Protein AF-A0A7W1NB55-F1 (afdb_monomer)

Foldseek 3Di:
DDDPDDPPVVVVVVVVVVVVVVPPDQALFFDLVLLLVVLLQLLCLLCVHDDFLCVLDDPSGGNLSVLVSVQQQPDDVVDRDGNPLSVVSNVLNVVLLVCVVVQQWDADLVQLAIDGHPPPPPVVCNVVNVVSRVSNRVSLVVVLVVSCVSRVYDPVSNVSSSVSNSVSSVVSSVD

Radius of gyration: 23.77 Å; Cα contacts (8 Å, |Δi|>4): 195; chains: 1; bounding box: 71×30×83 Å

Nearest PDB structures (foldseek):
  6eom-assembly1_A  TM=3.295E-01  e=8.727E-01  Caldithrix abyssi DSM 13497

Secondary structure (DSSP, 8-state):
------THHHHHHHHHHHHHHHTSPPPSSPPHHHHHHHHHHHHHHHTT----GGGG--TT--HHHHHHHHHHH-S-TTS-PPPHHHHHHHHHHHHHHHHHHTTSEEE-TTT--EEEPTT---HHHHHHHHHHHHHHHHHHHHHHHHHHHHHT--HHHHHHHHHHHHHHHHHHHT-

Structure (mmCIF, N/CA/C/O backbone):
data_AF-A0A7W1NB55-F1
#
_entry.id   AF-A0A7W1NB55-F1
#
loop_
_atom_site.group_PDB
_atom_site.id
_atom_site.type_symbol
_atom_site.label_atom_id
_atom_site.label_alt_id
_atom_site.label_comp_id
_atom_site.label_asym_id
_atom_site.label_entity_id
_atom_site.label_seq_id
_atom_site.pdbx_PDB_ins_code
_atom_site.Cartn_x
_atom_site.Cartn_y
_atom_site.Cartn_z
_atom_site.occupancy
_atom_site.B_iso_or_equiv
_atom_site.auth_seq_id
_atom_site.auth_comp_id
_atom_site.auth_asym_id
_atom_site.auth_atom_id
_atom_site.pdbx_PDB_model_num
ATOM 1 N N . MET A 1 1 ? 51.156 -4.922 -58.677 1.00 43.97 1 MET A N 1
ATOM 2 C CA . MET A 1 1 ? 50.744 -3.941 -57.650 1.00 43.97 1 MET A CA 1
ATOM 3 C C . MET A 1 1 ? 49.431 -4.424 -57.045 1.00 43.97 1 MET A C 1
ATOM 5 O O . MET A 1 1 ? 48.427 -4.349 -57.742 1.00 43.97 1 MET A O 1
ATOM 9 N N . PRO A 1 2 ? 49.427 -5.028 -55.845 1.00 44.59 2 PRO A N 1
ATOM 10 C CA . PRO A 1 2 ? 48.199 -5.515 -55.227 1.00 44.59 2 PRO A CA 1
ATOM 11 C C . PRO A 1 2 ? 47.497 -4.391 -54.451 1.00 44.59 2 PRO A C 1
ATOM 13 O O . PRO A 1 2 ? 48.132 -3.620 -53.734 1.00 44.59 2 PRO A O 1
ATOM 16 N N . LEU A 1 3 ? 46.179 -4.307 -54.631 1.00 51.72 3 LEU A N 1
ATOM 17 C CA . LEU A 1 3 ? 45.270 -3.402 -53.932 1.00 51.72 3 LEU A CA 1
ATOM 18 C C . LEU A 1 3 ? 45.126 -3.861 -52.474 1.00 51.72 3 LEU A C 1
ATOM 20 O O . LEU A 1 3 ? 44.529 -4.900 -52.200 1.00 51.72 3 LEU A O 1
ATOM 24 N N . GLY A 1 4 ? 45.686 -3.088 -51.544 1.00 48.59 4 GLY A N 1
ATOM 25 C CA . GLY A 1 4 ? 45.471 -3.255 -50.110 1.00 48.59 4 GLY A CA 1
ATOM 26 C C . GLY A 1 4 ? 44.062 -2.809 -49.738 1.00 48.59 4 GLY A C 1
ATOM 27 O O . GLY A 1 4 ? 43.839 -1.638 -49.438 1.00 48.59 4 GLY A O 1
ATOM 28 N N . VAL A 1 5 ? 43.105 -3.733 -49.790 1.00 54.00 5 VAL A N 1
ATOM 29 C CA . VAL A 1 5 ? 41.754 -3.500 -49.277 1.00 54.00 5 VAL A CA 1
ATOM 30 C C . VAL A 1 5 ? 41.814 -3.576 -47.754 1.00 54.00 5 VAL A C 1
ATOM 32 O O . VAL A 1 5 ? 42.257 -4.556 -47.159 1.00 54.00 5 VAL A O 1
ATOM 35 N N . THR A 1 6 ? 41.418 -2.474 -47.141 1.00 52.28 6 THR A N 1
ATOM 36 C CA . THR A 1 6 ? 41.532 -2.132 -45.730 1.00 52.28 6 THR A CA 1
ATOM 37 C C . THR A 1 6 ? 40.634 -3.006 -44.849 1.00 52.28 6 THR A C 1
ATOM 39 O O . THR A 1 6 ? 39.456 -2.725 -44.644 1.00 52.28 6 THR A O 1
ATOM 42 N N . THR A 1 7 ? 41.217 -4.025 -44.213 1.00 54.19 7 THR A N 1
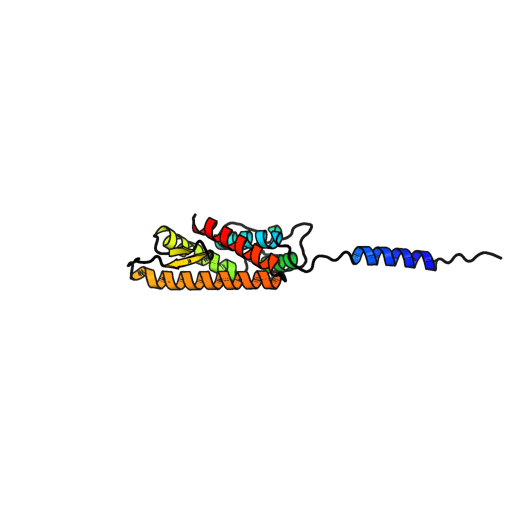ATOM 43 C CA . THR A 1 7 ? 40.593 -4.837 -43.143 1.00 54.19 7 THR A CA 1
ATOM 44 C C . THR A 1 7 ? 40.092 -3.998 -41.956 1.00 54.19 7 THR A C 1
ATOM 46 O O . THR A 1 7 ? 39.252 -4.450 -41.184 1.00 54.19 7 THR A O 1
ATOM 49 N N . SER A 1 8 ? 40.559 -2.753 -41.834 1.00 54.28 8 SER A N 1
ATOM 50 C CA . SER A 1 8 ? 40.184 -1.810 -40.774 1.00 54.28 8 SER A CA 1
ATOM 51 C C . SER A 1 8 ? 38.737 -1.295 -40.884 1.00 54.28 8 SER A C 1
ATOM 53 O O . SER A 1 8 ? 38.102 -1.003 -39.872 1.00 54.28 8 SER A O 1
ATOM 55 N N . ALA A 1 9 ? 38.168 -1.231 -42.096 1.00 53.28 9 ALA A N 1
ATOM 56 C CA . ALA A 1 9 ? 36.829 -0.670 -42.299 1.00 53.28 9 ALA A CA 1
ATOM 57 C C . ALA A 1 9 ? 35.698 -1.607 -41.824 1.00 53.28 9 ALA A C 1
ATOM 59 O O . ALA A 1 9 ? 34.685 -1.136 -41.312 1.00 53.28 9 ALA A O 1
ATOM 60 N N . CYS A 1 10 ? 35.877 -2.931 -41.923 1.00 51.38 10 CYS A N 1
ATOM 61 C CA . CYS A 1 10 ? 34.859 -3.901 -41.495 1.00 51.38 10 CYS A CA 1
ATOM 62 C C . CYS A 1 10 ? 34.680 -3.957 -39.968 1.00 51.38 10 CYS A C 1
ATOM 64 O O . CYS A 1 10 ? 33.553 -4.094 -39.493 1.00 51.38 10 CYS A O 1
ATOM 66 N N . CYS A 1 11 ? 35.755 -3.797 -39.188 1.00 54.62 11 CYS A N 1
ATOM 67 C CA . CYS A 1 11 ? 35.661 -3.807 -37.724 1.00 54.62 11 CYS A CA 1
ATOM 68 C C . CYS A 1 11 ? 34.927 -2.573 -37.172 1.00 54.62 11 CYS A C 1
ATOM 70 O O . CYS A 1 11 ? 34.182 -2.686 -36.199 1.00 54.62 11 CYS A O 1
ATOM 72 N N . ALA A 1 12 ? 35.082 -1.409 -37.814 1.00 57.28 12 ALA A N 1
ATOM 73 C CA . ALA A 1 12 ? 34.426 -0.173 -37.387 1.00 57.28 12 ALA A CA 1
ATOM 74 C C . ALA A 1 12 ? 32.897 -0.217 -37.572 1.00 57.28 12 ALA A C 1
ATOM 76 O O . ALA A 1 12 ? 32.157 0.258 -36.711 1.00 57.28 12 ALA A O 1
ATOM 77 N N . CYS A 1 13 ? 32.405 -0.836 -38.651 1.00 55.41 13 CYS A N 1
ATOM 78 C CA . CYS A 1 13 ? 30.966 -0.946 -38.905 1.00 55.41 13 CYS A CA 1
ATOM 79 C C . CYS A 1 13 ? 30.257 -1.901 -37.929 1.00 55.41 13 CYS A C 1
ATOM 81 O O . CYS A 1 13 ? 29.143 -1.609 -37.501 1.00 55.41 13 CYS A O 1
ATOM 83 N N . ILE A 1 14 ? 30.898 -3.004 -37.525 1.00 59.41 14 ILE A N 1
ATOM 84 C CA . ILE A 1 14 ? 30.304 -3.971 -36.583 1.00 59.41 14 ILE A CA 1
ATOM 85 C C . ILE A 1 14 ? 30.233 -3.386 -35.163 1.00 59.41 14 ILE A C 1
ATOM 87 O O . ILE A 1 14 ? 29.206 -3.516 -34.497 1.00 59.41 14 ILE A O 1
ATOM 91 N N . ALA A 1 15 ? 31.274 -2.673 -34.717 1.00 58.62 15 ALA A N 1
ATOM 92 C CA . ALA A 1 15 ? 31.276 -2.011 -33.411 1.00 58.62 15 ALA A CA 1
ATOM 93 C C . ALA A 1 15 ? 30.198 -0.915 -33.303 1.00 58.62 15 ALA A C 1
ATOM 95 O O . ALA A 1 15 ? 29.557 -0.783 -32.261 1.00 58.62 15 ALA A O 1
ATOM 96 N N . LEU A 1 16 ? 29.948 -0.171 -34.387 1.00 57.00 16 LEU A N 1
ATOM 97 C CA . LEU A 1 16 ? 28.917 0.868 -34.424 1.00 57.00 16 LEU A CA 1
ATOM 98 C C . LEU A 1 16 ? 27.496 0.282 -34.371 1.00 57.00 16 LEU A C 1
ATOM 100 O O . LEU A 1 16 ? 26.641 0.829 -33.684 1.00 57.00 16 LEU A O 1
ATOM 104 N N . VAL A 1 17 ? 27.243 -0.853 -35.033 1.00 58.31 17 VAL A N 1
ATOM 105 C CA . VAL A 1 17 ? 25.935 -1.534 -34.980 1.00 58.31 17 VAL A CA 1
ATOM 106 C C . VAL A 1 17 ? 25.667 -2.121 -33.588 1.00 58.31 17 VAL A C 1
ATOM 108 O O . VAL A 1 17 ? 24.560 -1.973 -33.078 1.00 58.31 17 VAL A O 1
ATOM 111 N N . ILE A 1 18 ? 26.674 -2.700 -32.922 1.00 59.03 18 ILE A N 1
ATOM 112 C CA . ILE A 1 18 ? 26.537 -3.185 -31.534 1.00 59.03 18 ILE A CA 1
ATOM 113 C C . ILE A 1 18 ? 26.314 -2.011 -30.563 1.00 59.03 18 ILE A C 1
ATOM 115 O O . ILE A 1 18 ? 25.464 -2.102 -29.679 1.00 59.03 18 ILE A O 1
ATOM 119 N N . ALA A 1 19 ? 27.005 -0.883 -30.758 1.00 56.25 19 ALA A N 1
ATOM 120 C CA . ALA A 1 19 ? 26.797 0.323 -29.957 1.00 56.25 19 ALA A CA 1
ATOM 121 C C . ALA A 1 19 ? 25.393 0.924 -30.155 1.00 56.25 19 ALA A C 1
ATOM 123 O O . ALA A 1 19 ? 24.762 1.330 -29.185 1.00 56.25 19 ALA A O 1
ATOM 124 N N . LEU A 1 20 ? 24.861 0.923 -31.382 1.00 54.84 20 LEU A N 1
ATOM 125 C CA . LEU A 1 20 ? 23.516 1.432 -31.671 1.00 54.84 20 LEU A CA 1
ATOM 126 C C . LEU A 1 20 ? 22.405 0.515 -31.135 1.00 54.84 20 LEU A C 1
ATOM 128 O O . LEU A 1 20 ? 21.398 1.019 -30.644 1.00 54.84 20 LEU A O 1
ATOM 132 N N . VAL A 1 21 ? 22.598 -0.810 -31.148 1.00 54.53 21 VAL A N 1
ATOM 133 C CA . VAL A 1 21 ? 21.659 -1.766 -30.528 1.00 54.53 21 VAL A CA 1
ATOM 134 C C . VAL A 1 21 ? 21.712 -1.682 -28.996 1.00 54.53 21 VAL A C 1
ATOM 136 O O . VAL A 1 21 ? 20.682 -1.809 -28.340 1.00 54.53 21 VAL A O 1
ATOM 139 N N . SER A 1 22 ? 22.872 -1.367 -28.412 1.00 52.47 22 SER A N 1
ATOM 140 C CA . SER A 1 22 ? 23.024 -1.190 -26.960 1.00 52.47 22 SER A CA 1
ATOM 141 C C . SER A 1 22 ? 22.615 0.204 -26.446 1.00 52.47 22 SER A C 1
ATOM 143 O O . SER A 1 22 ? 22.550 0.411 -25.234 1.00 52.47 22 SER A O 1
ATOM 145 N N . CYS A 1 23 ? 22.316 1.149 -27.345 1.00 52.72 23 CYS A N 1
ATOM 146 C CA . CYS A 1 23 ? 21.756 2.472 -27.038 1.00 52.72 23 CYS A CA 1
ATOM 147 C C . CYS A 1 23 ? 20.221 2.535 -27.170 1.00 52.72 23 CYS A C 1
ATOM 149 O O . CYS A 1 23 ? 19.638 3.592 -26.919 1.00 52.72 23 CYS A O 1
ATOM 151 N N . GLY A 1 24 ? 19.557 1.424 -27.515 1.00 51.44 24 GLY A N 1
ATOM 152 C CA . GLY A 1 24 ? 18.106 1.249 -27.395 1.00 51.44 24 GLY A CA 1
ATOM 153 C C . GLY A 1 24 ? 17.708 1.172 -25.924 1.00 51.44 24 GLY A C 1
ATOM 154 O O . GLY A 1 24 ? 17.503 0.093 -25.379 1.00 51.44 24 GLY A O 1
ATOM 155 N N . GLY A 1 25 ? 17.716 2.336 -25.277 1.00 50.97 25 GLY A N 1
ATOM 156 C CA . GLY A 1 25 ? 17.727 2.521 -23.835 1.00 50.97 25 GLY A CA 1
ATOM 157 C C . GLY A 1 25 ? 16.638 1.748 -23.108 1.00 50.97 25 GLY A C 1
ATOM 158 O O . GLY A 1 25 ? 15.444 1.968 -23.312 1.00 50.97 25 GLY A O 1
ATOM 159 N N . GLN A 1 26 ? 17.070 0.897 -22.185 1.00 58.34 26 GLN A N 1
ATOM 160 C CA . GLN A 1 26 ? 16.211 0.399 -21.128 1.00 58.34 26 GLN A CA 1
ATOM 161 C C . GLN A 1 26 ? 15.582 1.609 -20.429 1.00 58.34 26 GLN A C 1
ATOM 163 O O . GLN A 1 26 ? 16.302 2.484 -19.937 1.00 58.34 26 GLN A O 1
ATOM 168 N N . ARG A 1 27 ? 14.244 1.700 -20.455 1.00 64.44 27 ARG A N 1
ATOM 169 C CA . ARG A 1 27 ? 13.499 2.784 -19.801 1.00 64.44 27 ARG A CA 1
ATOM 170 C C . ARG A 1 27 ? 13.964 2.862 -18.351 1.00 64.44 27 ARG A C 1
ATOM 172 O O . ARG A 1 27 ? 13.841 1.882 -17.617 1.00 64.44 27 ARG A O 1
ATOM 179 N N . ARG A 1 28 ? 14.576 3.984 -17.968 1.00 75.56 28 ARG A N 1
ATOM 180 C CA . ARG A 1 28 ? 15.079 4.180 -16.598 1.00 75.56 28 ARG A CA 1
ATOM 181 C C . ARG A 1 28 ? 13.937 4.303 -15.597 1.00 75.56 28 ARG A C 1
ATOM 183 O O . ARG A 1 28 ? 14.083 3.830 -14.465 1.00 75.56 28 ARG A O 1
ATOM 190 N N . ASP A 1 29 ? 12.835 4.857 -16.080 1.00 87.12 29 ASP A N 1
ATOM 191 C CA . ASP A 1 29 ? 11.655 5.217 -15.315 1.00 87.12 29 ASP A CA 1
ATOM 192 C C . ASP A 1 29 ? 10.660 4.062 -15.353 1.00 87.12 29 ASP A C 1
ATOM 194 O O . ASP A 1 29 ? 10.547 3.334 -16.350 1.00 87.12 29 ASP A O 1
ATOM 198 N N . VAL A 1 30 ? 9.946 3.890 -14.248 1.00 91.94 30 VAL A N 1
ATOM 199 C CA . VAL A 1 30 ? 8.913 2.868 -14.126 1.00 91.94 30 VAL A CA 1
ATOM 200 C C . VAL A 1 30 ? 7.709 3.187 -15.012 1.00 91.94 30 VAL A C 1
ATOM 202 O O . VAL A 1 30 ? 7.211 4.313 -15.049 1.00 91.94 30 VAL A O 1
ATOM 205 N N . ALA A 1 31 ? 7.207 2.193 -15.742 1.00 91.12 31 ALA A N 1
ATOM 206 C CA . ALA A 1 31 ? 6.006 2.367 -16.542 1.00 91.12 31 ALA A CA 1
ATOM 207 C C . ALA A 1 31 ? 4.761 2.422 -15.634 1.00 91.12 31 ALA A C 1
ATOM 209 O O . ALA A 1 31 ? 4.677 1.677 -14.656 1.00 91.12 31 ALA A O 1
ATOM 210 N N . PRO A 1 32 ? 3.718 3.201 -15.985 1.00 92.38 32 PRO A N 1
ATOM 211 C CA . PRO A 1 32 ? 2.514 3.296 -15.158 1.00 92.38 32 PRO A CA 1
ATOM 212 C C . PRO A 1 32 ? 1.858 1.946 -14.830 1.00 92.38 32 PRO A C 1
ATOM 214 O O . PRO A 1 32 ? 1.420 1.739 -13.706 1.00 92.38 32 PRO A O 1
ATOM 217 N N . ARG A 1 33 ? 1.839 0.998 -15.779 1.00 92.50 33 ARG A N 1
ATOM 218 C CA . ARG A 1 33 ? 1.293 -0.356 -15.557 1.00 92.50 33 ARG A CA 1
ATOM 219 C C . ARG A 1 33 ? 2.106 -1.185 -14.560 1.00 92.50 33 ARG A C 1
ATOM 221 O O . ARG A 1 33 ? 1.537 -1.999 -13.845 1.00 92.50 33 ARG A O 1
ATOM 228 N N . GLU A 1 34 ? 3.420 -0.989 -14.512 1.00 95.00 34 GLU A N 1
ATOM 229 C CA . GLU A 1 34 ? 4.280 -1.673 -13.540 1.00 95.00 34 GLU A CA 1
ATOM 230 C C . GLU A 1 34 ? 3.988 -1.153 -12.132 1.00 95.00 34 GLU A C 1
ATOM 232 O O . GLU A 1 34 ? 3.866 -1.935 -11.197 1.00 95.00 34 GLU A O 1
ATOM 237 N N . LEU A 1 35 ? 3.766 0.155 -11.983 1.00 96.06 35 LEU A N 1
ATOM 238 C CA . LEU A 1 35 ? 3.320 0.730 -10.715 1.00 96.06 35 LEU A CA 1
ATOM 239 C C . LEU A 1 35 ? 1.933 0.232 -10.289 1.00 96.06 35 LEU A C 1
ATOM 241 O O . LEU A 1 35 ? 1.727 -0.016 -9.103 1.00 96.06 35 LEU A O 1
ATOM 245 N N . GLU A 1 36 ? 0.995 0.044 -11.224 1.00 96.12 36 GLU A N 1
ATOM 246 C CA . GLU A 1 36 ? -0.298 -0.591 -10.923 1.00 96.12 36 GLU A CA 1
ATOM 247 C C . GLU A 1 36 ? -0.090 -2.004 -10.341 1.00 96.12 36 GLU A C 1
ATOM 249 O O . GLU A 1 36 ? -0.713 -2.360 -9.342 1.00 96.12 36 GLU A O 1
ATOM 254 N N . GLN A 1 37 ? 0.832 -2.788 -10.906 1.00 96.56 37 GLN A N 1
ATOM 255 C CA . GLN A 1 37 ? 1.185 -4.111 -10.387 1.00 96.56 37 GLN A CA 1
ATOM 256 C C . GLN A 1 37 ? 1.821 -4.043 -8.989 1.00 96.56 37 GLN A C 1
ATOM 258 O O . GLN A 1 37 ? 1.448 -4.820 -8.109 1.00 96.56 37 GLN A O 1
ATOM 263 N N . VAL A 1 38 ? 2.753 -3.111 -8.765 1.00 97.12 38 VAL A N 1
ATOM 264 C CA . VAL A 1 38 ? 3.403 -2.920 -7.456 1.00 97.12 38 VAL A CA 1
ATOM 265 C C . VAL A 1 38 ? 2.382 -2.536 -6.387 1.00 97.12 38 VAL A C 1
ATOM 267 O O . VAL A 1 38 ? 2.442 -3.068 -5.281 1.00 97.12 38 VAL A O 1
ATOM 270 N N . ALA A 1 39 ? 1.422 -1.667 -6.715 1.00 97.88 39 ALA A N 1
ATOM 271 C CA . ALA A 1 39 ? 0.352 -1.272 -5.803 1.00 97.88 39 ALA A CA 1
ATOM 272 C C . ALA A 1 39 ? -0.424 -2.491 -5.275 1.00 97.88 39 ALA A C 1
ATOM 274 O O . ALA A 1 39 ? -0.554 -2.670 -4.064 1.00 97.88 39 ALA A O 1
ATOM 275 N N . TRP A 1 40 ? -0.875 -3.370 -6.175 1.00 98.06 40 TRP A N 1
ATOM 276 C CA . TRP A 1 40 ? -1.569 -4.604 -5.797 1.00 98.06 40 TRP A CA 1
ATOM 277 C C . TRP A 1 40 ? -0.682 -5.566 -5.015 1.00 98.06 40 TRP A C 1
ATOM 279 O O . TRP A 1 40 ? -1.131 -6.141 -4.028 1.00 98.06 40 TRP A O 1
ATOM 289 N N . TRP A 1 41 ? 0.575 -5.722 -5.427 1.00 97.69 41 TRP A N 1
ATOM 290 C CA . TRP A 1 41 ? 1.525 -6.602 -4.752 1.00 97.69 41 TRP A CA 1
ATOM 291 C C . TRP A 1 41 ? 1.762 -6.184 -3.293 1.00 97.69 41 TRP A C 1
ATOM 293 O O . TRP A 1 41 ? 1.686 -7.020 -2.391 1.00 97.69 41 TRP A O 1
ATOM 303 N N . VAL A 1 42 ? 1.995 -4.887 -3.054 1.00 97.88 42 VAL A N 1
ATOM 304 C CA . VAL A 1 42 ? 2.207 -4.329 -1.709 1.00 97.88 42 VAL A CA 1
ATOM 305 C C . VAL A 1 42 ? 0.973 -4.541 -0.841 1.00 97.88 42 VAL A C 1
ATOM 307 O O . VAL A 1 42 ? 1.092 -5.010 0.293 1.00 97.88 42 VAL A O 1
ATOM 310 N N . GLU A 1 43 ? -0.205 -4.189 -1.356 1.00 98.12 43 GLU A N 1
ATOM 311 C CA . GLU A 1 43 ? -1.434 -4.265 -0.573 1.00 98.12 43 GLU A CA 1
ATOM 312 C C . GLU A 1 43 ? -1.843 -5.721 -0.310 1.00 98.12 43 GLU A C 1
ATOM 314 O O . GLU A 1 43 ? -2.188 -6.053 0.819 1.00 98.12 43 GLU A O 1
ATOM 319 N N . ASP A 1 44 ? -1.702 -6.638 -1.267 1.00 97.88 44 ASP A N 1
ATOM 320 C CA . ASP A 1 44 ? -1.967 -8.059 -1.026 1.00 97.88 44 ASP A CA 1
ATOM 321 C C . ASP A 1 44 ? -1.063 -8.643 0.072 1.00 97.88 44 ASP A C 1
ATOM 323 O O . ASP A 1 44 ? -1.560 -9.337 0.966 1.00 97.88 44 ASP A O 1
ATOM 327 N N . LEU A 1 45 ? 0.237 -8.322 0.065 1.00 96.69 45 LEU A N 1
ATOM 328 C CA . LEU A 1 45 ? 1.152 -8.737 1.134 1.00 96.69 45 LEU A CA 1
ATOM 329 C C . LEU A 1 45 ? 0.768 -8.151 2.492 1.00 96.69 45 LEU A C 1
ATOM 331 O O . LEU A 1 45 ? 0.778 -8.874 3.492 1.00 96.69 45 LEU A O 1
ATOM 335 N N . ALA A 1 46 ? 0.415 -6.863 2.531 1.00 97.31 46 ALA A N 1
ATOM 336 C CA . ALA A 1 46 ? -0.055 -6.197 3.743 1.00 97.31 46 ALA A CA 1
ATOM 337 C C . ALA A 1 46 ? -1.350 -6.827 4.284 1.00 97.31 46 ALA A C 1
ATOM 339 O O . ALA A 1 46 ? -1.571 -6.824 5.487 1.00 97.31 46 ALA A O 1
ATOM 340 N N . HIS A 1 47 ? -2.169 -7.443 3.431 1.00 97.00 47 HIS A N 1
ATOM 341 C CA . HIS A 1 47 ? -3.380 -8.163 3.838 1.00 97.00 47 HIS A CA 1
ATOM 342 C C . HIS A 1 47 ? -3.138 -9.661 4.091 1.00 97.00 47 HIS A C 1
ATOM 344 O O . HIS A 1 47 ? -4.081 -10.426 4.310 1.00 97.00 47 HIS A O 1
ATOM 350 N N . GLY A 1 48 ? -1.876 -10.101 4.082 1.00 95.06 48 GLY A N 1
ATOM 351 C CA . GLY A 1 48 ? -1.479 -11.477 4.381 1.00 95.06 48 GLY A CA 1
ATOM 352 C C . GLY A 1 48 ? -1.707 -12.469 3.242 1.00 95.06 48 GLY A C 1
ATOM 353 O O . GLY A 1 48 ? -1.631 -13.678 3.470 1.00 95.06 48 GLY A O 1
ATOM 354 N N . LYS A 1 49 ? -1.973 -11.997 2.022 1.00 95.75 49 LYS A N 1
ATOM 355 C CA . LYS A 1 49 ? -2.039 -12.870 0.850 1.00 95.75 49 LYS A CA 1
ATOM 356 C C . LYS A 1 49 ? -0.625 -13.227 0.384 1.00 95.75 49 LYS A C 1
ATOM 358 O O . LYS A 1 49 ? 0.273 -12.386 0.451 1.00 95.75 49 LYS A O 1
ATOM 363 N N . PRO A 1 50 ? -0.407 -14.462 -0.093 1.00 93.06 50 PRO A N 1
ATOM 364 C CA . PRO A 1 50 ? 0.901 -14.877 -0.574 1.00 93.06 50 PRO A CA 1
ATOM 365 C C . PRO A 1 50 ? 1.246 -14.140 -1.871 1.00 93.06 50 PRO A C 1
ATOM 367 O O . PRO A 1 50 ? 0.469 -14.172 -2.826 1.00 93.06 50 PRO A O 1
ATOM 370 N N . ARG A 1 51 ? 2.418 -13.504 -1.892 1.00 94.50 51 ARG A N 1
ATOM 371 C CA . ARG A 1 51 ? 3.059 -12.934 -3.080 1.00 94.50 51 ARG A CA 1
ATOM 372 C C . ARG A 1 51 ? 4.562 -13.175 -3.005 1.00 94.50 51 ARG A C 1
ATOM 374 O O . ARG A 1 51 ? 5.106 -13.235 -1.901 1.00 94.50 51 ARG A O 1
ATOM 381 N N . THR A 1 52 ? 5.223 -13.273 -4.150 1.00 91.88 52 THR A N 1
ATOM 382 C CA . THR A 1 52 ? 6.687 -13.375 -4.251 1.00 91.88 52 THR A CA 1
ATOM 383 C C . THR A 1 52 ? 7.268 -12.147 -4.935 1.00 91.88 52 THR A C 1
ATOM 385 O O . THR A 1 52 ? 6.609 -11.496 -5.748 1.00 91.88 52 THR A O 1
ATOM 388 N N . ALA A 1 53 ? 8.515 -11.799 -4.623 1.00 90.31 53 ALA A N 1
ATOM 389 C CA . ALA A 1 53 ? 9.178 -10.661 -5.271 1.00 90.31 53 ALA A CA 1
ATOM 390 C C . ALA A 1 53 ? 9.431 -10.918 -6.770 1.00 90.31 53 ALA A C 1
ATOM 392 O O . ALA A 1 53 ? 9.409 -9.990 -7.579 1.00 90.31 53 ALA A O 1
ATOM 393 N N . THR A 1 54 ? 9.573 -12.190 -7.155 1.00 90.06 54 THR A N 1
ATOM 394 C CA . THR A 1 54 ? 9.697 -12.633 -8.552 1.00 90.06 54 THR A CA 1
ATOM 395 C C . THR A 1 54 ? 8.491 -12.282 -9.422 1.00 90.06 54 THR A C 1
ATOM 397 O O . THR A 1 54 ? 8.665 -12.098 -10.624 1.00 90.06 54 THR A O 1
ATOM 400 N N . GLU A 1 55 ? 7.295 -12.098 -8.849 1.00 92.81 55 GLU A N 1
ATOM 401 C CA . GLU A 1 55 ? 6.129 -11.609 -9.600 1.00 92.81 55 GLU A CA 1
ATOM 402 C C . GLU A 1 55 ? 6.385 -10.230 -10.226 1.00 92.81 55 GLU A C 1
ATOM 404 O O . GLU A 1 55 ? 5.819 -9.922 -11.271 1.00 92.81 55 GLU A O 1
ATOM 409 N N . LEU A 1 56 ? 7.262 -9.411 -9.630 1.00 93.00 56 LEU A N 1
ATOM 410 C CA . LEU A 1 56 ? 7.611 -8.078 -10.126 1.00 93.00 56 LEU A CA 1
ATOM 411 C C . LEU A 1 56 ? 8.667 -8.102 -11.248 1.00 93.00 56 LEU A C 1
ATOM 413 O O . LEU A 1 56 ? 8.907 -7.083 -11.897 1.00 93.00 56 LEU A O 1
ATOM 417 N N . VAL A 1 57 ? 9.308 -9.247 -11.498 1.00 88.12 57 VAL A N 1
ATOM 418 C CA . VAL A 1 57 ? 10.351 -9.395 -12.521 1.00 88.12 57 VAL A CA 1
ATOM 419 C C . VAL A 1 5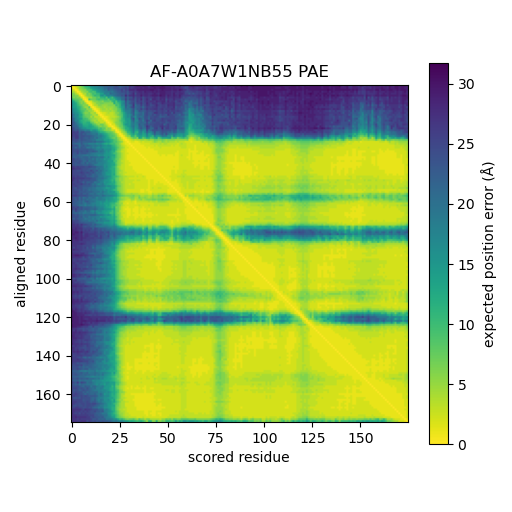7 ? 9.721 -9.923 -13.810 1.00 88.12 57 VAL A C 1
ATOM 421 O O . VAL A 1 57 ? 9.721 -11.120 -14.089 1.00 88.12 57 VAL A O 1
ATOM 424 N N . VAL A 1 58 ? 9.158 -9.014 -14.607 1.00 84.56 58 VAL A N 1
ATOM 425 C CA . VAL A 1 58 ? 8.620 -9.323 -15.943 1.00 84.56 58 VAL A CA 1
ATOM 426 C C . VAL A 1 58 ? 9.709 -9.220 -17.020 1.00 84.56 58 VAL A C 1
ATOM 428 O O . VAL A 1 58 ? 10.682 -8.488 -16.852 1.00 84.56 58 VAL A O 1
ATOM 431 N N . ALA A 1 59 ? 9.553 -9.944 -18.136 1.00 83.25 59 ALA A N 1
ATOM 432 C CA . ALA A 1 59 ? 10.564 -10.027 -19.203 1.00 83.25 59 ALA A CA 1
ATOM 433 C C . ALA A 1 59 ? 11.030 -8.654 -19.733 1.00 83.25 59 ALA A C 1
ATOM 435 O O . ALA A 1 59 ? 12.214 -8.477 -20.003 1.00 83.25 59 ALA A O 1
ATOM 436 N N . ASP A 1 60 ? 10.119 -7.680 -19.802 1.00 86.00 60 ASP A N 1
ATOM 437 C CA . ASP A 1 60 ? 10.380 -6.321 -20.292 1.00 86.00 60 ASP A CA 1
ATOM 438 C C . ASP A 1 60 ? 10.380 -5.272 -19.162 1.00 86.00 60 ASP A C 1
ATOM 440 O O . ASP A 1 60 ? 9.990 -4.121 -19.376 1.00 86.00 60 ASP A O 1
ATOM 444 N N . ALA A 1 61 ? 10.773 -5.667 -17.945 1.00 89.50 61 ALA A N 1
ATOM 445 C CA . ALA A 1 61 ? 10.756 -4.781 -16.785 1.00 89.50 61 ALA A CA 1
ATOM 446 C C . ALA A 1 61 ? 11.651 -3.546 -16.988 1.00 89.50 61 ALA A C 1
ATOM 448 O O . ALA A 1 61 ? 12.830 -3.636 -17.359 1.00 89.50 61 ALA A O 1
ATOM 449 N N . SER A 1 62 ? 11.102 -2.372 -16.684 1.00 92.94 62 SER A N 1
ATOM 450 C CA . SER A 1 62 ? 11.856 -1.121 -16.669 1.00 92.94 62 SER A CA 1
ATOM 451 C C . SER A 1 62 ? 12.968 -1.140 -15.618 1.00 92.94 62 SER A C 1
ATOM 453 O O . SER A 1 62 ? 12.952 -1.899 -14.644 1.00 92.94 62 SER A O 1
ATOM 455 N N . GLY A 1 63 ? 13.936 -0.236 -15.768 1.00 91.50 63 GLY A N 1
ATOM 456 C CA . GLY A 1 63 ? 14.960 -0.014 -14.752 1.00 91.50 63 GLY A CA 1
ATOM 457 C C . GLY A 1 63 ? 14.361 0.362 -13.391 1.00 91.50 63 GLY A C 1
ATOM 458 O O . GLY A 1 63 ? 14.909 -0.040 -12.366 1.00 91.50 63 GLY A O 1
ATOM 459 N N . GLY A 1 64 ? 13.241 1.094 -13.368 1.00 93.25 64 GLY A N 1
ATOM 460 C CA . GLY A 1 64 ? 12.499 1.427 -12.150 1.00 93.25 64 GLY A CA 1
ATOM 461 C C . GLY A 1 64 ? 11.878 0.203 -11.489 1.00 93.25 64 GLY A C 1
ATOM 462 O O . GLY A 1 64 ? 12.086 -0.026 -10.296 1.00 93.25 64 GLY A O 1
ATOM 463 N N . MET A 1 65 ? 11.212 -0.644 -12.274 1.00 95.00 65 MET A N 1
ATOM 464 C CA . MET A 1 65 ? 10.614 -1.882 -11.776 1.00 95.00 65 MET A CA 1
ATOM 465 C C . MET A 1 65 ? 11.668 -2.842 -11.218 1.00 95.00 65 MET A C 1
ATOM 467 O O . MET A 1 65 ? 11.482 -3.398 -10.141 1.00 95.00 65 MET A O 1
ATOM 471 N N . LEU A 1 66 ? 12.830 -2.963 -11.866 1.00 93.12 66 LEU A N 1
ATOM 472 C CA . LEU A 1 66 ? 13.935 -3.784 -11.356 1.00 93.12 66 LEU A CA 1
ATOM 473 C C . LEU A 1 66 ? 14.489 -3.278 -10.011 1.00 93.12 66 LEU A C 1
ATOM 475 O O . LEU A 1 66 ? 14.899 -4.086 -9.174 1.00 93.12 66 LEU A O 1
ATOM 479 N N . ARG A 1 67 ? 14.500 -1.958 -9.766 1.00 93.00 67 ARG A N 1
ATOM 480 C CA . ARG A 1 67 ? 14.879 -1.392 -8.455 1.00 93.00 67 ARG A CA 1
ATOM 481 C C . ARG A 1 67 ? 13.844 -1.730 -7.384 1.00 93.00 67 ARG A C 1
ATOM 483 O O . ARG A 1 67 ? 14.231 -2.115 -6.281 1.00 93.00 67 ARG A O 1
ATOM 490 N N . ILE A 1 68 ? 12.557 -1.636 -7.718 1.00 94.75 68 ILE A N 1
ATOM 491 C CA . ILE A 1 68 ? 11.457 -2.008 -6.818 1.00 94.75 68 ILE A CA 1
ATOM 492 C C . ILE A 1 68 ? 11.496 -3.512 -6.514 1.00 94.75 68 ILE A C 1
ATOM 494 O O . ILE A 1 68 ? 11.449 -3.893 -5.349 1.00 94.75 68 ILE A O 1
ATOM 498 N N . ALA A 1 69 ? 11.673 -4.367 -7.523 1.00 93.00 69 ALA A N 1
ATOM 499 C CA . ALA A 1 69 ? 11.789 -5.814 -7.346 1.00 93.00 69 ALA A CA 1
ATOM 500 C C . ALA A 1 69 ? 12.991 -6.191 -6.463 1.00 93.00 69 ALA A C 1
ATOM 502 O O . ALA A 1 69 ? 12.881 -7.043 -5.585 1.00 93.00 69 ALA A O 1
ATOM 503 N N . ARG A 1 70 ? 14.134 -5.510 -6.624 1.00 91.25 70 ARG A N 1
ATOM 504 C CA . ARG A 1 70 ? 15.298 -5.702 -5.744 1.00 91.25 70 ARG A CA 1
ATOM 505 C C . ARG A 1 70 ? 15.000 -5.313 -4.299 1.00 91.25 70 ARG A C 1
ATOM 507 O O . ARG A 1 70 ? 15.422 -6.011 -3.386 1.00 91.25 70 ARG A O 1
ATOM 514 N N . TRP A 1 71 ? 14.281 -4.213 -4.081 1.00 91.69 71 TRP A N 1
ATOM 515 C CA . TRP A 1 71 ? 13.817 -3.854 -2.742 1.00 91.69 71 TRP A CA 1
ATOM 516 C C . TRP A 1 71 ? 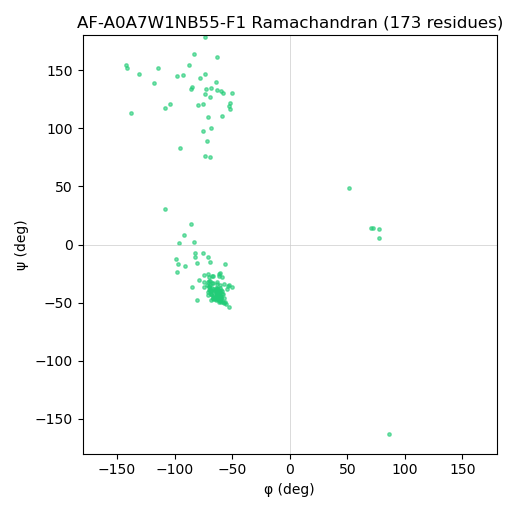12.869 -4.912 -2.164 1.00 91.69 71 TRP A C 1
ATOM 518 O O . TRP A 1 71 ? 13.019 -5.279 -1.000 1.00 91.69 71 TRP A O 1
ATOM 528 N N . ALA A 1 72 ? 11.944 -5.422 -2.979 1.00 92.00 72 ALA A N 1
ATOM 529 C CA . ALA A 1 72 ? 10.996 -6.463 -2.598 1.00 92.00 72 ALA A CA 1
ATOM 530 C C . ALA A 1 72 ? 11.674 -7.794 -2.233 1.00 92.00 72 ALA A C 1
ATOM 532 O O . ALA A 1 72 ? 11.175 -8.498 -1.363 1.00 92.00 72 ALA A O 1
ATOM 533 N N . HIS A 1 73 ? 12.809 -8.121 -2.861 1.00 87.25 73 HIS A N 1
ATOM 534 C CA . HIS A 1 73 ? 13.598 -9.314 -2.541 1.00 87.25 73 HIS A CA 1
ATOM 535 C C . HIS A 1 73 ? 14.318 -9.236 -1.184 1.00 87.25 73 HIS A C 1
ATOM 537 O O . HIS A 1 73 ? 14.578 -10.273 -0.580 1.00 87.25 73 HIS A O 1
ATOM 543 N N . GLY A 1 74 ? 14.622 -8.034 -0.685 1.00 79.25 74 GLY A N 1
ATOM 544 C CA . GLY A 1 74 ? 15.384 -7.851 0.551 1.00 79.25 74 GLY A CA 1
ATOM 545 C C . GLY A 1 74 ? 16.905 -7.853 0.341 1.00 79.25 74 GLY A C 1
ATOM 546 O O . GLY A 1 74 ? 17.402 -7.594 -0.754 1.00 79.25 74 GLY A O 1
ATOM 547 N N . ARG A 1 75 ? 17.672 -8.040 1.427 1.00 67.44 75 ARG A N 1
ATOM 548 C CA . ARG A 1 75 ? 19.154 -7.986 1.402 1.00 67.44 75 ARG A CA 1
ATOM 549 C C . ARG A 1 75 ? 19.822 -9.338 1.154 1.00 67.44 75 ARG A C 1
ATOM 551 O O . ARG A 1 75 ? 21.004 -9.343 0.823 1.00 67.44 75 ARG A O 1
ATOM 558 N N . ASP A 1 76 ? 19.101 -10.433 1.366 1.00 60.91 76 ASP A N 1
ATOM 559 C CA . ASP A 1 76 ? 19.599 -11.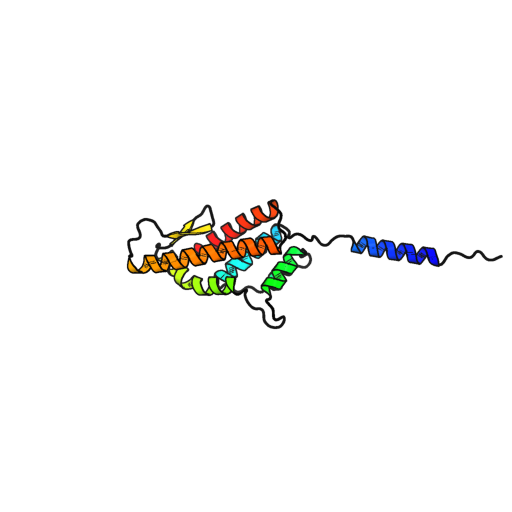798 1.219 1.00 60.91 76 ASP A CA 1
ATOM 560 C C . ASP A 1 76 ? 18.960 -12.411 -0.030 1.00 60.91 76 ASP A C 1
ATOM 562 O O . ASP A 1 76 ? 17.740 -12.517 -0.133 1.00 60.91 76 ASP A O 1
ATOM 566 N N . ASP A 1 77 ? 19.785 -12.763 -1.009 1.00 59.28 77 ASP A N 1
ATOM 567 C CA . ASP A 1 77 ? 19.349 -13.337 -2.281 1.00 59.28 77 ASP A CA 1
ATOM 568 C C . ASP A 1 77 ? 18.828 -14.776 -2.135 1.00 59.28 77 ASP A C 1
ATOM 570 O O . ASP A 1 77 ? 18.209 -15.302 -3.062 1.00 59.28 77 ASP A O 1
ATOM 574 N N . GLN A 1 78 ? 19.024 -15.405 -0.969 1.00 55.28 78 GLN A N 1
ATOM 575 C CA . GLN A 1 78 ? 18.608 -16.785 -0.713 1.00 55.28 78 GLN A CA 1
ATOM 576 C C . GLN A 1 78 ? 17.287 -16.923 0.048 1.00 55.28 78 GLN A C 1
ATOM 578 O O . GLN A 1 78 ? 16.730 -18.024 0.107 1.00 55.28 78 GLN A O 1
ATOM 583 N N . ARG A 1 79 ? 16.762 -15.841 0.635 1.00 61.78 79 ARG A N 1
ATOM 584 C CA . ARG A 1 79 ? 15.470 -15.847 1.334 1.00 61.78 79 ARG A CA 1
ATOM 585 C C . ARG A 1 79 ? 14.699 -14.587 0.988 1.00 61.78 79 ARG A C 1
ATOM 587 O O . ARG A 1 79 ? 15.086 -13.502 1.398 1.00 61.78 79 ARG A O 1
ATOM 594 N N . GLU A 1 80 ? 13.585 -14.750 0.273 1.00 64.00 80 GLU A N 1
ATOM 595 C CA . GLU A 1 80 ? 12.659 -13.641 0.048 1.00 64.00 80 GLU A CA 1
ATOM 596 C C . GLU A 1 80 ? 12.160 -13.120 1.403 1.00 64.00 80 GLU A C 1
ATOM 598 O O . GLU A 1 80 ? 11.423 -13.799 2.125 1.00 64.00 80 GLU A O 1
ATOM 603 N N . GLU A 1 81 ? 12.591 -11.912 1.763 1.00 75.38 81 GLU A N 1
ATOM 604 C CA . GLU A 1 81 ? 12.142 -11.222 2.965 1.00 75.38 81 GLU A CA 1
ATOM 605 C C . GLU A 1 81 ? 11.150 -10.131 2.579 1.00 75.38 81 GLU A C 1
ATOM 607 O O . GLU A 1 81 ? 11.487 -9.186 1.866 1.00 75.38 81 GLU A O 1
ATOM 612 N N . ILE A 1 82 ? 9.927 -10.220 3.108 1.00 79.31 82 ILE A N 1
ATOM 613 C CA . ILE A 1 82 ? 8.946 -9.144 2.958 1.00 79.31 82 ILE A CA 1
ATOM 614 C C . ILE A 1 82 ? 9.554 -7.863 3.543 1.00 79.31 82 ILE A C 1
ATOM 616 O O . ILE A 1 82 ? 10.011 -7.877 4.695 1.00 79.31 82 ILE A O 1
ATOM 620 N N . PRO A 1 83 ? 9.524 -6.737 2.807 1.00 88.06 83 PRO A N 1
ATOM 621 C CA . PRO A 1 83 ? 10.020 -5.470 3.314 1.00 88.06 83 PRO A CA 1
ATOM 622 C C . PRO A 1 83 ? 9.438 -5.158 4.694 1.00 88.06 83 PRO A C 1
ATOM 624 O O . PRO A 1 83 ? 8.226 -5.212 4.891 1.00 88.06 83 PRO A O 1
ATOM 627 N N . ARG A 1 84 ? 10.295 -4.800 5.661 1.00 90.19 84 ARG A N 1
ATOM 628 C CA . ARG A 1 84 ? 9.903 -4.653 7.079 1.00 90.19 84 ARG A CA 1
ATOM 629 C C . ARG A 1 84 ? 8.663 -3.783 7.297 1.00 90.19 84 ARG A C 1
ATOM 631 O O . ARG A 1 84 ? 7.881 -4.079 8.189 1.00 90.19 84 ARG A O 1
ATOM 638 N N . ALA A 1 85 ? 8.489 -2.718 6.513 1.00 90.81 85 ALA A N 1
ATOM 639 C CA . ALA A 1 85 ? 7.294 -1.879 6.590 1.00 90.81 85 ALA A CA 1
ATOM 640 C C . ALA A 1 85 ? 6.028 -2.646 6.167 1.00 90.81 85 ALA A C 1
ATOM 642 O O . ALA A 1 85 ? 5.053 -2.663 6.902 1.00 90.81 85 ALA A O 1
ATOM 643 N N . VAL A 1 86 ? 6.068 -3.374 5.049 1.00 95.25 86 VAL A N 1
ATOM 644 C CA . VAL A 1 86 ? 4.952 -4.222 4.597 1.00 95.25 86 VAL A CA 1
ATOM 645 C C . VAL A 1 86 ? 4.664 -5.338 5.610 1.00 95.25 86 VAL A C 1
ATOM 647 O O . VAL A 1 86 ? 3.505 -5.625 5.895 1.00 95.25 86 VAL A O 1
ATOM 650 N N . ALA A 1 87 ? 5.703 -5.925 6.214 1.00 93.88 87 ALA A N 1
ATOM 651 C CA . ALA A 1 87 ? 5.543 -6.934 7.260 1.00 93.88 87 ALA A CA 1
ATOM 652 C C . ALA A 1 87 ? 4.813 -6.382 8.499 1.00 93.88 87 ALA A C 1
ATOM 654 O O . ALA A 1 87 ? 3.901 -7.033 8.998 1.00 93.88 87 ALA A O 1
ATOM 655 N N . ARG A 1 88 ? 5.138 -5.162 8.952 1.00 95.31 88 ARG A N 1
ATOM 656 C CA . ARG A 1 88 ? 4.431 -4.521 10.076 1.00 95.31 88 ARG A CA 1
ATOM 657 C C . ARG A 1 88 ? 2.966 -4.234 9.759 1.00 95.31 88 ARG A C 1
ATOM 659 O O . ARG A 1 88 ? 2.116 -4.495 10.606 1.00 95.31 88 ARG A O 1
ATOM 666 N N . ARG A 1 89 ? 2.657 -3.770 8.541 1.00 97.44 89 ARG A N 1
ATOM 667 C CA . ARG A 1 89 ? 1.264 -3.638 8.072 1.00 97.44 89 ARG A CA 1
ATOM 668 C C . ARG A 1 89 ? 0.529 -4.975 8.136 1.00 97.44 89 ARG A C 1
ATOM 670 O O . ARG A 1 89 ? -0.555 -5.050 8.704 1.00 97.44 89 ARG A O 1
ATOM 677 N N . ARG A 1 90 ? 1.167 -6.048 7.656 1.00 97.06 90 ARG A N 1
ATOM 678 C CA . ARG A 1 90 ? 0.627 -7.412 7.730 1.00 97.06 90 ARG A CA 1
ATOM 679 C C . ARG A 1 90 ? 0.348 -7.870 9.156 1.00 97.06 90 ARG A C 1
ATOM 681 O O . ARG A 1 90 ? -0.702 -8.454 9.406 1.00 97.06 90 ARG A O 1
ATOM 688 N N . ASP A 1 91 ? 1.245 -7.579 10.089 1.00 96.69 91 ASP A N 1
ATOM 689 C CA . ASP A 1 91 ? 1.069 -7.948 11.495 1.00 96.69 91 ASP A CA 1
ATOM 690 C C . ASP A 1 91 ? -0.053 -7.129 12.169 1.00 96.69 91 ASP A C 1
ATOM 692 O O . ASP A 1 91 ? -0.761 -7.646 13.037 1.00 96.69 91 ASP A O 1
ATOM 696 N N . ARG A 1 92 ? -0.272 -5.875 11.741 1.00 95.94 92 ARG A N 1
ATOM 697 C CA . ARG A 1 92 ? -1.386 -5.019 12.200 1.00 95.94 92 ARG A CA 1
ATOM 698 C C . ARG A 1 92 ? -2.721 -5.310 11.513 1.00 95.94 92 ARG A C 1
ATOM 700 O O . ARG A 1 92 ? -3.759 -4.885 12.021 1.00 95.94 92 ARG A O 1
ATOM 707 N N . TRP A 1 93 ? -2.732 -6.028 10.392 1.00 96.38 93 TRP A N 1
ATOM 708 C CA . TRP A 1 93 ? -3.958 -6.254 9.630 1.00 96.38 93 TRP A CA 1
ATOM 709 C C . TRP A 1 93 ? -5.054 -7.006 10.410 1.00 96.38 93 TRP A C 1
ATOM 711 O O . TRP A 1 93 ? -6.195 -6.545 10.403 1.00 96.38 93 TRP A O 1
ATOM 721 N N . PRO A 1 94 ? -4.778 -8.105 11.146 1.00 96.44 94 PRO A N 1
ATOM 722 C CA . PRO A 1 94 ? -5.819 -8.826 11.878 1.00 96.44 94 PRO A CA 1
ATOM 723 C C . PRO A 1 94 ? -6.627 -7.977 12.880 1.00 96.44 94 PRO A C 1
ATOM 725 O O . PRO A 1 94 ? -7.859 -8.045 12.815 1.00 96.44 94 PRO A O 1
ATOM 728 N N . PRO A 1 95 ? -6.016 -7.176 13.783 1.00 95.62 95 PRO A N 1
ATOM 729 C CA . PRO A 1 95 ? -6.792 -6.301 14.657 1.00 95.62 95 PRO A CA 1
ATOM 730 C C . PRO A 1 95 ? -7.513 -5.189 13.885 1.00 95.62 95 PRO A C 1
ATOM 732 O O . PRO A 1 95 ? -8.669 -4.920 14.195 1.00 95.62 95 PRO A O 1
ATOM 735 N N . LEU A 1 96 ? -6.908 -4.590 12.853 1.00 96.25 96 LEU A N 1
ATOM 736 C CA . LEU A 1 96 ? -7.583 -3.580 12.021 1.00 96.25 96 LEU A CA 1
ATOM 737 C C . LEU A 1 96 ? -8.830 -4.134 11.330 1.00 96.25 96 LEU A C 1
ATOM 739 O O . LEU A 1 96 ? -9.889 -3.517 11.398 1.00 96.25 96 LEU A O 1
ATOM 743 N N . ARG A 1 97 ? -8.739 -5.331 10.746 1.00 96.38 97 ARG A N 1
ATOM 744 C CA . ARG A 1 97 ? -9.878 -6.013 10.125 1.00 96.38 97 ARG A CA 1
ATOM 745 C C . ARG A 1 97 ? -11.009 -6.257 11.123 1.00 96.38 97 ARG A C 1
ATOM 747 O O . ARG A 1 97 ? -12.170 -6.083 10.773 1.00 96.38 97 ARG A O 1
ATOM 754 N N . ALA A 1 98 ? -10.691 -6.632 12.365 1.00 94.56 98 ALA A N 1
ATOM 755 C CA . ALA A 1 98 ? -11.705 -6.782 13.411 1.00 94.56 98 ALA A CA 1
ATOM 756 C C . ALA A 1 98 ? -12.398 -5.444 13.726 1.00 94.56 98 ALA A C 1
ATOM 758 O O . ALA A 1 98 ? -13.618 -5.399 13.849 1.00 94.56 9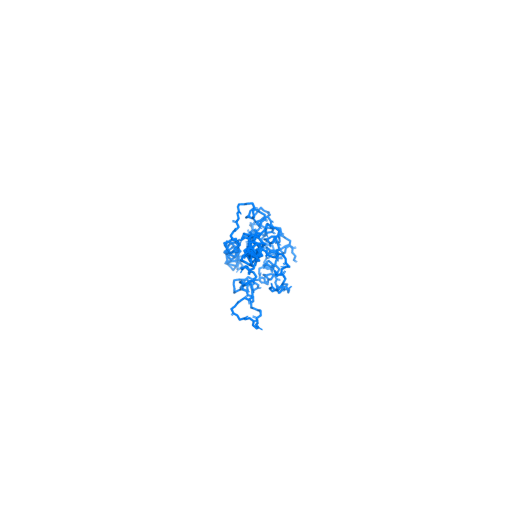8 ALA A O 1
ATOM 759 N N . LEU A 1 99 ? -11.640 -4.345 13.784 1.00 94.75 99 LEU A N 1
ATOM 760 C CA . LEU A 1 99 ? -12.193 -3.006 14.005 1.00 94.75 99 LEU A CA 1
ATOM 761 C C . LEU A 1 99 ? -13.046 -2.502 12.829 1.00 94.75 99 LEU A C 1
ATOM 763 O O . LEU A 1 99 ? -14.019 -1.781 13.059 1.00 94.75 99 LEU A O 1
ATOM 767 N N . ILE A 1 100 ? -12.698 -2.880 11.595 1.00 94.25 100 ILE A N 1
ATOM 768 C CA . ILE A 1 100 ? -13.496 -2.605 10.391 1.00 94.25 100 ILE A CA 1
ATOM 769 C C . ILE A 1 100 ? -14.801 -3.406 10.424 1.00 94.25 100 ILE A C 1
ATOM 771 O O . ILE A 1 100 ? -15.875 -2.836 10.246 1.00 94.25 100 ILE A O 1
ATOM 775 N N . ALA A 1 101 ? -14.731 -4.707 10.724 1.00 93.12 101 ALA A N 1
ATOM 776 C CA . ALA A 1 101 ? -15.909 -5.568 10.839 1.00 93.12 101 ALA A CA 1
ATOM 777 C C . ALA A 1 101 ? -16.875 -5.103 11.946 1.00 93.12 101 ALA A C 1
ATOM 779 O O . ALA A 1 101 ? -18.091 -5.183 11.786 1.00 93.12 101 ALA A O 1
ATOM 780 N N . ASP A 1 102 ? -16.335 -4.562 13.040 1.00 91.56 102 ASP A N 1
ATOM 781 C CA . ASP A 1 102 ? -17.104 -3.965 14.136 1.00 91.56 102 ASP A CA 1
ATOM 782 C C . ASP A 1 102 ? -17.679 -2.574 13.801 1.00 91.56 102 ASP A C 1
ATOM 784 O O . ASP A 1 102 ? -18.429 -2.008 14.604 1.00 91.56 102 ASP A O 1
ATOM 788 N N . GLY A 1 103 ? -17.318 -1.994 12.652 1.00 91.94 103 GLY A N 1
ATOM 789 C CA . GLY A 1 103 ? -17.731 -0.655 12.232 1.00 91.94 103 GLY A CA 1
ATOM 790 C C . GLY A 1 103 ? -17.094 0.484 13.034 1.00 91.94 103 GLY A C 1
ATOM 791 O O . GLY A 1 103 ? -17.570 1.613 12.959 1.00 91.94 103 GLY A O 1
ATOM 792 N N . LEU A 1 104 ? -16.039 0.223 13.818 1.00 94.19 104 LEU A N 1
ATOM 793 C CA . LEU A 1 104 ? -15.287 1.266 14.530 1.00 94.19 104 LEU A CA 1
ATOM 794 C C . LEU A 1 104 ? -14.318 1.999 13.593 1.00 94.19 104 LEU A C 1
ATOM 796 O O . LEU A 1 104 ? -14.047 3.182 13.803 1.00 94.19 104 LEU A O 1
ATOM 800 N N . VAL A 1 105 ? -13.811 1.305 12.575 1.00 95.12 105 VAL A N 1
ATOM 801 C CA . VAL A 1 105 ? -12.931 1.852 11.538 1.00 95.12 105 VAL A CA 1
ATOM 802 C C . VAL A 1 105 ? -13.622 1.728 10.182 1.00 95.12 105 VAL A C 1
ATOM 804 O O . VAL A 1 105 ? -14.252 0.717 9.893 1.00 95.12 105 VAL A O 1
ATOM 807 N N . VAL A 1 106 ? -13.511 2.758 9.351 1.00 94.62 106 VAL A N 1
ATOM 808 C CA . VAL A 1 106 ? -14.057 2.799 7.990 1.00 94.62 106 VAL A CA 1
ATOM 809 C C . VAL A 1 106 ? -12.991 3.270 7.009 1.00 94.62 106 VAL A C 1
ATOM 811 O O . VAL A 1 106 ? -12.152 4.106 7.355 1.00 94.62 106 VAL A O 1
ATOM 814 N N . SER A 1 107 ? -13.037 2.762 5.780 1.00 93.94 107 SER A N 1
ATOM 815 C CA . SER A 1 107 ? -12.182 3.244 4.693 1.00 93.94 107 SER A CA 1
ATOM 816 C C . SER A 1 107 ? -12.821 4.441 3.995 1.00 93.94 107 SER A C 1
ATOM 818 O O . SER A 1 107 ? -14.001 4.424 3.640 1.00 93.94 107 SER A O 1
ATOM 820 N N . ASP A 1 108 ? -12.032 5.480 3.754 1.00 92.31 108 ASP A N 1
ATOM 821 C CA . ASP A 1 108 ? -12.434 6.612 2.931 1.00 92.31 108 ASP A CA 1
ATOM 822 C C . ASP A 1 108 ? -12.312 6.266 1.447 1.00 92.31 108 ASP A C 1
ATOM 824 O O . ASP A 1 108 ? -11.228 6.011 0.923 1.00 92.31 108 ASP A O 1
ATOM 828 N N . THR A 1 109 ? -13.437 6.337 0.746 1.00 88.00 109 THR A N 1
ATOM 829 C CA . THR A 1 109 ? -13.512 6.112 -0.702 1.00 88.00 109 THR A CA 1
ATOM 830 C C . THR A 1 109 ? -12.696 7.105 -1.535 1.00 88.00 109 THR A C 1
ATOM 832 O O . THR A 1 109 ? -12.284 6.762 -2.645 1.00 88.00 109 THR A O 1
ATOM 835 N N . ALA A 1 110 ? -12.431 8.318 -1.036 1.00 87.12 110 ALA A N 1
ATOM 836 C CA . ALA A 1 110 ? -11.706 9.337 -1.792 1.00 87.12 110 ALA A CA 1
ATOM 837 C C . ALA A 1 110 ? -10.185 9.116 -1.758 1.00 87.12 110 ALA A C 1
ATOM 839 O O . ALA A 1 110 ? -9.531 9.149 -2.810 1.00 87.12 110 ALA A O 1
ATOM 840 N N . SER A 1 111 ? -9.632 8.872 -0.567 1.00 85.62 111 SER A N 1
ATOM 841 C CA . SER A 1 111 ? -8.188 8.716 -0.340 1.00 85.62 111 SER A CA 1
ATOM 842 C C . SER A 1 111 ? -7.706 7.262 -0.270 1.00 85.62 111 SER A C 1
ATOM 844 O O . SER A 1 111 ? -6.531 7.002 -0.522 1.00 85.62 111 SER A O 1
ATOM 846 N N . GLY A 1 112 ? -8.581 6.307 0.057 1.00 88.62 112 GLY A N 1
ATOM 847 C CA . GLY A 1 112 ? -8.186 4.946 0.438 1.00 88.62 112 GLY A CA 1
ATOM 848 C C . GLY A 1 112 ? -7.534 4.867 1.826 1.00 88.62 112 GLY A C 1
ATOM 849 O O . GLY A 1 112 ? -6.880 3.872 2.137 1.00 88.62 112 GLY A O 1
ATOM 850 N N . GLY A 1 113 ? -7.641 5.921 2.641 1.00 94.38 113 GLY A N 1
ATOM 851 C CA . GLY A 1 113 ? -7.189 5.936 4.033 1.00 94.38 113 GLY A CA 1
ATOM 852 C C . GLY A 1 113 ? -8.216 5.334 4.993 1.00 94.38 113 GLY A C 1
ATOM 853 O O . GLY A 1 113 ? -9.388 5.194 4.651 1.00 94.38 113 GLY A O 1
ATOM 854 N N . LEU A 1 114 ? -7.778 5.001 6.206 1.00 96.56 114 LEU A N 1
ATOM 855 C CA . LEU A 1 114 ? -8.640 4.520 7.289 1.00 96.56 114 LEU A CA 1
ATOM 856 C C . LEU A 1 114 ? -9.008 5.652 8.254 1.00 96.56 114 LEU A C 1
ATOM 858 O O . LEU A 1 114 ? -8.188 6.527 8.530 1.00 96.56 114 LEU A O 1
ATOM 862 N N . PHE A 1 115 ? -10.224 5.616 8.798 1.00 95.56 115 PHE A N 1
ATOM 863 C CA . PHE A 1 115 ? -10.754 6.620 9.723 1.00 95.56 115 PHE A CA 1
ATOM 864 C C . PHE A 1 115 ? -11.602 5.968 10.812 1.00 95.56 115 PHE A C 1
ATOM 866 O O . PHE A 1 115 ? -12.196 4.915 10.603 1.00 95.56 115 PHE A O 1
ATOM 873 N N . LEU A 1 116 ? -11.708 6.615 11.973 1.00 94.19 116 LEU A N 1
ATOM 874 C CA . LEU A 1 116 ? -12.667 6.202 12.997 1.00 94.19 116 LEU A CA 1
ATOM 875 C C . LEU A 1 116 ? -14.089 6.572 12.571 1.00 94.19 116 LEU A C 1
ATOM 877 O O . LEU A 1 116 ? -14.343 7.714 12.179 1.00 94.19 116 LEU A O 1
ATOM 881 N N . ALA A 1 117 ? -15.028 5.641 12.719 1.00 91.88 117 ALA A N 1
ATOM 882 C CA . ALA A 1 117 ? -16.431 5.911 12.455 1.00 91.88 117 ALA A CA 1
ATOM 883 C C . ALA A 1 117 ? -16.973 6.992 13.418 1.00 91.88 117 ALA A C 1
ATOM 885 O O . ALA A 1 117 ? -16.742 6.924 14.638 1.00 91.88 117 ALA A O 1
ATOM 886 N N . PRO A 1 118 ? -17.703 7.998 12.904 1.00 84.81 118 PRO A N 1
ATOM 887 C CA . PRO A 1 118 ? -18.342 8.999 13.746 1.00 84.81 118 PRO A CA 1
ATOM 888 C C . PRO A 1 118 ? -19.403 8.345 14.642 1.00 84.81 118 PRO A C 1
ATOM 890 O O . PRO A 1 118 ? -20.131 7.455 14.214 1.00 84.81 118 PRO A O 1
ATOM 893 N N . GLY A 1 119 ? -19.488 8.780 15.902 1.00 78.88 119 GLY A N 1
ATOM 894 C CA . GLY A 1 119 ? -20.487 8.276 16.856 1.00 78.88 119 GLY A CA 1
ATOM 895 C C . GLY A 1 119 ? -20.191 6.904 17.475 1.00 78.88 119 GLY A C 1
ATOM 896 O O . GLY A 1 119 ? -21.018 6.385 18.218 1.00 78.88 119 GLY A O 1
ATOM 897 N N . SER A 1 120 ? -19.022 6.308 17.223 1.00 71.00 120 SER A N 1
ATOM 898 C CA . SER A 1 120 ? -18.620 5.090 17.929 1.00 71.00 120 SER A CA 1
ATOM 899 C C . SER A 1 120 ? -18.176 5.404 19.366 1.00 71.00 120 SER A C 1
ATOM 901 O O . SER A 1 120 ? -17.040 5.818 19.614 1.00 71.00 120 SER A O 1
ATOM 903 N N . GLU A 1 121 ? -19.091 5.213 20.320 1.00 66.44 121 GLU A N 1
ATOM 904 C CA . GLU A 1 121 ? -18.888 5.457 21.757 1.00 66.44 121 GLU A CA 1
ATOM 905 C C . GLU A 1 121 ? -18.263 4.266 22.510 1.00 66.44 121 GLU A C 1
ATOM 907 O O . GLU A 1 121 ? -18.314 4.194 23.741 1.00 66.44 121 GLU A O 1
ATOM 912 N N . ARG A 1 122 ? -17.636 3.303 21.820 1.00 70.31 122 ARG A N 1
ATOM 913 C CA . ARG A 1 122 ? -16.891 2.219 22.488 1.00 70.31 122 ARG A CA 1
ATOM 914 C C . ARG A 1 122 ? -15.566 2.750 23.051 1.00 70.31 122 ARG A C 1
ATOM 916 O O . ARG A 1 122 ? -14.492 2.519 22.498 1.00 70.31 122 ARG A O 1
ATOM 923 N N . HIS A 1 123 ? -15.654 3.466 24.172 1.00 66.88 123 HIS A N 1
ATOM 924 C CA . HIS A 1 123 ? -14.570 4.238 24.790 1.00 66.88 123 HIS A CA 1
ATOM 925 C C . HIS A 1 123 ? -13.281 3.424 25.018 1.00 66.88 123 HIS A C 1
ATOM 927 O O . HIS A 1 123 ? -12.191 3.953 24.829 1.00 66.88 123 HIS A O 1
ATOM 933 N N . GLY A 1 124 ? -13.381 2.129 25.348 1.00 74.69 124 GLY A N 1
ATOM 934 C CA . GLY A 1 124 ? -12.210 1.272 25.588 1.00 74.69 124 GLY A CA 1
ATOM 935 C C . GLY A 1 124 ? -11.435 0.851 24.331 1.00 74.69 124 GLY A C 1
ATOM 936 O O . GLY A 1 124 ? -10.238 0.598 24.413 1.00 74.69 124 GLY A O 1
ATOM 937 N N . GLN A 1 125 ? -12.084 0.793 23.163 1.00 85.62 125 GLN A N 1
ATOM 938 C CA . GLN A 1 125 ? -11.454 0.366 21.903 1.00 85.62 125 GLN A CA 1
ATOM 939 C C . GLN A 1 125 ? -10.985 1.549 21.051 1.00 85.62 125 GLN A C 1
ATOM 941 O O . GLN A 1 125 ? -10.158 1.378 20.158 1.00 85.62 125 GLN A O 1
ATOM 946 N N . ARG A 1 126 ? -11.484 2.757 21.336 1.00 88.56 126 ARG A N 1
ATOM 947 C CA . ARG A 1 126 ? -11.229 3.949 20.525 1.00 88.56 126 ARG A CA 1
ATOM 948 C C . ARG A 1 126 ? -9.756 4.360 20.502 1.00 88.56 126 ARG A C 1
ATOM 950 O O . ARG A 1 126 ? -9.232 4.577 19.421 1.00 88.56 126 ARG A O 1
ATOM 957 N N . ALA A 1 127 ? -9.088 4.421 21.656 1.00 90.06 127 ALA A N 1
ATOM 958 C CA . ALA A 1 127 ? -7.676 4.818 21.723 1.00 90.06 127 ALA A CA 1
ATOM 959 C C . ALA A 1 127 ? -6.756 3.825 20.989 1.00 90.06 127 ALA A C 1
ATOM 961 O O . ALA A 1 127 ? -5.834 4.223 20.281 1.00 90.06 127 ALA A O 1
ATOM 962 N N . LEU A 1 128 ? -7.045 2.523 21.109 1.00 90.75 128 LEU A N 1
ATOM 963 C CA . LEU A 1 128 ? -6.343 1.486 20.353 1.00 90.75 128 LEU A CA 1
ATOM 964 C C . LEU A 1 128 ? -6.582 1.646 18.845 1.00 90.75 128 LEU A C 1
ATOM 966 O O . LEU A 1 128 ? -5.633 1.607 18.067 1.00 90.75 128 LEU A O 1
ATOM 970 N N . ALA A 1 129 ? -7.838 1.844 18.437 1.00 94.25 129 ALA A N 1
ATOM 971 C CA . ALA A 1 129 ? -8.199 2.038 17.038 1.00 94.25 129 ALA A CA 1
ATOM 972 C C . ALA A 1 129 ? -7.544 3.289 16.442 1.00 94.25 129 ALA A C 1
ATOM 974 O O . ALA A 1 129 ? -7.067 3.243 15.315 1.00 94.25 129 ALA A O 1
ATOM 975 N N . GLU A 1 130 ? -7.469 4.378 17.204 1.00 94.50 130 GLU A N 1
ATOM 976 C CA . GLU A 1 130 ? -6.804 5.615 16.797 1.00 94.50 130 GLU A CA 1
ATOM 977 C C . GLU A 1 130 ? -5.312 5.394 16.524 1.00 94.50 130 GLU A C 1
ATOM 979 O O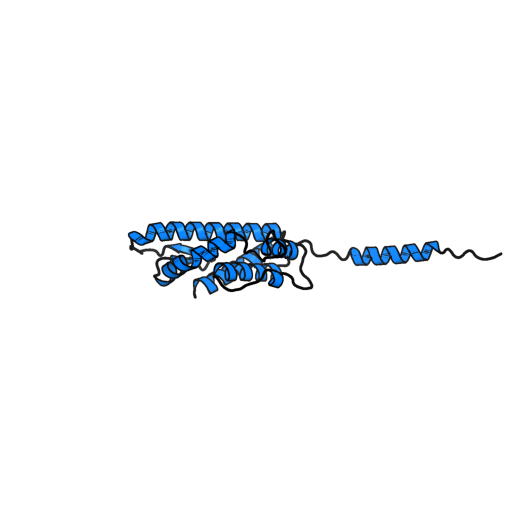 . GLU A 1 130 ? -4.834 5.767 15.453 1.00 94.50 130 GLU A O 1
ATOM 984 N N . SER A 1 131 ? -4.602 4.713 17.435 1.00 95.38 131 SER A N 1
ATOM 985 C CA . SER A 1 131 ? -3.187 4.356 17.239 1.00 95.38 131 SER A CA 1
ATOM 986 C C . SER A 1 131 ? -2.997 3.485 15.999 1.00 95.38 131 SER A C 1
ATOM 988 O O . SER A 1 131 ? -2.178 3.801 15.140 1.00 95.38 131 SER A O 1
ATOM 990 N N . LEU A 1 132 ? -3.798 2.421 15.858 1.00 96.50 13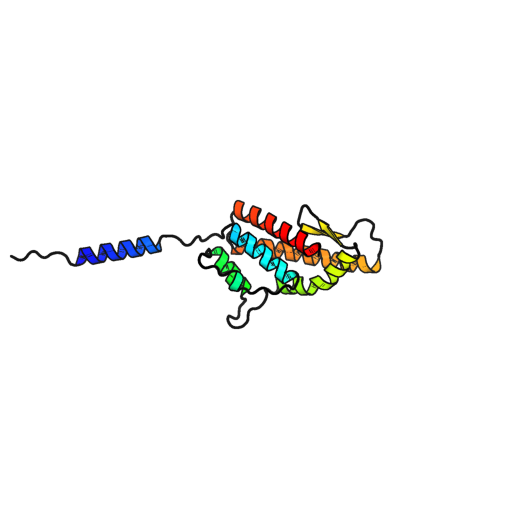2 LEU A N 1
ATOM 991 C CA . LEU A 1 132 ? -3.687 1.490 14.732 1.00 96.50 132 LEU A CA 1
ATOM 992 C C . LEU A 1 132 ? -3.977 2.164 13.387 1.00 96.50 132 LEU A C 1
ATOM 994 O O . LEU A 1 132 ? -3.263 1.917 12.417 1.00 96.50 132 LEU A O 1
ATOM 998 N N . VAL A 1 133 ? -4.998 3.023 13.322 1.00 97.06 133 VAL A N 1
ATOM 999 C CA . VAL A 1 133 ? -5.345 3.780 12.112 1.00 97.06 133 VAL A CA 1
ATOM 1000 C C . VAL A 1 133 ? -4.233 4.762 11.745 1.00 97.06 133 VAL A C 1
ATOM 1002 O O . VAL A 1 133 ? -3.844 4.830 10.579 1.00 97.06 133 VAL A O 1
ATOM 1005 N N . ALA A 1 134 ? -3.703 5.507 12.719 1.00 97.44 134 ALA A N 1
ATOM 1006 C CA . ALA A 1 134 ? -2.628 6.465 12.480 1.00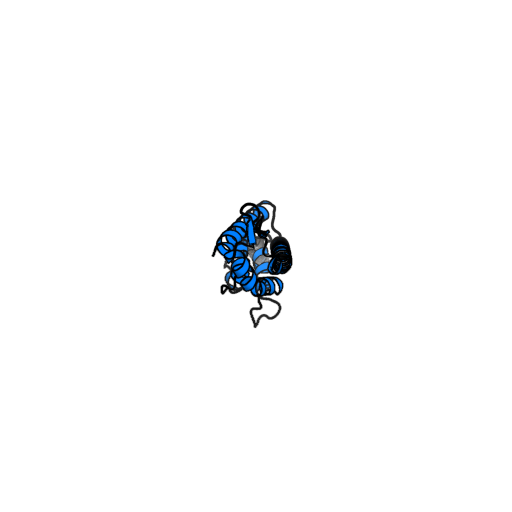 97.44 134 ALA A CA 1
ATOM 1007 C C . ALA A 1 134 ? -1.348 5.772 11.987 1.00 97.44 134 ALA A C 1
ATOM 1009 O O . ALA A 1 134 ? -0.751 6.203 11.000 1.00 97.44 134 ALA A O 1
ATOM 1010 N N . GLU A 1 135 ? -0.955 4.673 12.632 1.00 97.50 135 GLU A N 1
ATOM 1011 C CA . GLU A 1 135 ? 0.206 3.875 12.234 1.00 97.50 135 GLU A CA 1
ATOM 1012 C C . GLU A 1 135 ? 0.037 3.262 10.840 1.00 97.50 135 GLU A C 1
ATOM 1014 O O . GLU A 1 135 ? 0.963 3.306 10.029 1.00 97.50 135 GLU A O 1
ATOM 1019 N N . GLU A 1 136 ? -1.143 2.717 10.533 1.00 97.81 136 GLU A N 1
ATOM 1020 C CA . GLU A 1 136 ? -1.412 2.116 9.228 1.00 97.81 136 GLU A CA 1
ATOM 1021 C C . GLU A 1 136 ? -1.410 3.152 8.105 1.00 97.81 136 GLU A C 1
ATOM 1023 O O . GLU A 1 136 ? -0.762 2.934 7.081 1.00 97.81 136 GLU A O 1
ATOM 1028 N N . ASN A 1 137 ? -2.068 4.298 8.294 1.00 97.75 137 ASN A N 1
ATOM 1029 C CA . ASN A 1 137 ? -2.058 5.376 7.305 1.00 97.75 137 ASN A CA 1
ATOM 1030 C C . ASN A 1 137 ? -0.642 5.942 7.102 1.00 97.75 137 ASN A C 1
ATOM 1032 O O . ASN A 1 137 ? -0.232 6.166 5.963 1.00 97.75 137 ASN A O 1
ATOM 1036 N N . GLY A 1 138 ? 0.128 6.111 8.183 1.00 97.25 138 GLY A N 1
ATOM 1037 C CA . GLY A 1 138 ? 1.515 6.574 8.107 1.00 97.25 138 GLY A CA 1
ATOM 1038 C C . GLY A 1 138 ? 2.428 5.608 7.345 1.00 97.25 138 GLY A C 1
ATOM 1039 O O . GLY A 1 138 ? 3.276 6.035 6.557 1.00 97.25 138 GLY A O 1
ATOM 1040 N N . GLU A 1 139 ? 2.247 4.296 7.518 1.00 97.25 139 GLU A N 1
ATOM 1041 C CA . GLU A 1 139 ? 3.001 3.302 6.749 1.00 97.25 139 GLU A CA 1
ATOM 1042 C C . GLU A 1 139 ? 2.527 3.169 5.299 1.00 97.25 139 GLU A C 1
ATOM 1044 O O . GLU A 1 139 ? 3.375 3.010 4.419 1.00 97.25 139 GLU A O 1
ATOM 1049 N N . ARG A 1 140 ? 1.217 3.281 5.035 1.00 97.19 140 ARG A N 1
ATOM 1050 C CA . ARG A 1 140 ? 0.648 3.373 3.678 1.00 97.19 140 ARG A CA 1
ATOM 1051 C C . ARG A 1 140 ? 1.325 4.502 2.896 1.00 97.19 140 ARG A C 1
ATOM 1053 O O . ARG A 1 140 ? 1.897 4.253 1.837 1.00 97.19 140 ARG A O 1
ATOM 1060 N N . GLU A 1 141 ? 1.346 5.708 3.460 1.00 96.69 141 GLU A N 1
ATOM 1061 C CA . GLU A 1 141 ? 1.973 6.880 2.838 1.00 96.69 141 GLU A CA 1
ATOM 1062 C C . GLU A 1 141 ? 3.488 6.708 2.664 1.00 96.69 141 GLU A C 1
ATOM 1064 O O . GLU A 1 141 ? 4.029 6.975 1.590 1.00 96.69 141 GLU A O 1
ATOM 1069 N N . SER A 1 142 ? 4.178 6.207 3.692 1.00 96.56 142 SER A N 1
ATOM 1070 C CA . SER A 1 142 ? 5.630 6.008 3.638 1.00 96.56 142 SER A CA 1
ATOM 1071 C C . SER A 1 142 ? 6.041 5.024 2.539 1.00 96.56 142 SER A C 1
ATOM 1073 O O . SER A 1 142 ? 7.016 5.266 1.827 1.00 96.56 142 SER A O 1
ATOM 1075 N N . ILE A 1 143 ? 5.311 3.913 2.389 1.00 97.12 143 ILE A N 1
ATOM 1076 C CA . ILE A 1 143 ? 5.574 2.923 1.337 1.00 97.12 143 ILE A CA 1
ATOM 1077 C C . ILE A 1 143 ? 5.250 3.507 -0.037 1.00 97.12 143 ILE A C 1
ATOM 1079 O O . ILE A 1 143 ? 6.049 3.334 -0.954 1.00 97.12 143 ILE A O 1
ATOM 1083 N N . ASP A 1 144 ? 4.139 4.234 -0.173 1.00 97.31 144 ASP A N 1
ATOM 1084 C CA . ASP A 1 144 ? 3.747 4.867 -1.434 1.00 97.31 144 ASP A CA 1
ATOM 1085 C C . ASP A 1 144 ? 4.826 5.829 -1.945 1.00 97.31 144 ASP A C 1
ATOM 1087 O O . ASP A 1 144 ? 5.263 5.732 -3.093 1.00 97.31 144 ASP A O 1
ATOM 1091 N N . LEU A 1 145 ? 5.315 6.717 -1.076 1.00 97.19 145 LEU A N 1
ATOM 1092 C CA . LEU A 1 145 ? 6.397 7.646 -1.409 1.00 97.19 145 LEU A CA 1
ATOM 1093 C C . LEU A 1 145 ? 7.696 6.912 -1.754 1.00 97.19 145 LEU A C 1
ATOM 1095 O O . LEU A 1 145 ? 8.403 7.297 -2.687 1.00 97.19 145 LEU A O 1
ATOM 1099 N N . PHE A 1 146 ? 8.003 5.842 -1.025 1.00 96.75 146 PHE A N 1
ATOM 1100 C CA . PHE A 1 146 ? 9.207 5.058 -1.253 1.00 96.75 146 PHE A CA 1
ATOM 1101 C C . PHE A 1 146 ? 9.175 4.312 -2.595 1.00 96.75 146 PHE A C 1
ATOM 1103 O O . PHE A 1 146 ? 10.159 4.344 -3.333 1.00 96.75 146 PHE A O 1
ATOM 1110 N N . VAL A 1 147 ? 8.045 3.695 -2.952 1.00 96.75 147 VAL A N 1
ATOM 1111 C CA . VAL A 1 147 ? 7.845 3.020 -4.244 1.00 96.75 147 VAL A CA 1
ATOM 1112 C C . VAL A 1 147 ? 7.977 4.007 -5.402 1.00 96.75 147 VAL A C 1
ATOM 1114 O O . VAL A 1 147 ? 8.711 3.735 -6.353 1.00 96.75 147 VAL A O 1
ATOM 1117 N N . LEU A 1 148 ? 7.320 5.167 -5.308 1.00 97.00 148 LEU A N 1
ATOM 1118 C CA . 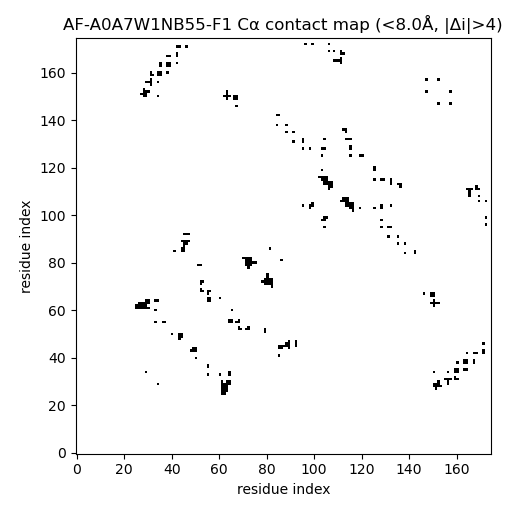LEU A 1 148 ? 7.397 6.211 -6.333 1.00 97.00 148 LEU A CA 1
ATOM 1119 C C . LEU A 1 148 ? 8.828 6.735 -6.508 1.00 97.00 148 LEU A C 1
ATOM 1121 O O . LEU A 1 148 ? 9.297 6.884 -7.636 1.00 97.00 148 LEU A O 1
ATOM 1125 N N . SER A 1 149 ? 9.544 6.944 -5.399 1.00 95.69 149 SER A N 1
ATOM 1126 C CA . SER A 1 149 ? 10.944 7.372 -5.419 1.00 95.69 149 SER A CA 1
ATOM 1127 C C . SER A 1 149 ? 11.869 6.310 -6.018 1.00 95.69 149 SER A C 1
ATOM 1129 O O . SER A 1 149 ? 12.714 6.639 -6.849 1.00 95.69 149 SER A O 1
ATOM 1131 N N . LEU A 1 150 ? 11.705 5.032 -5.657 1.00 94.94 150 LEU A N 1
ATOM 1132 C CA . LEU A 1 150 ? 12.483 3.945 -6.257 1.00 94.94 150 LEU A CA 1
ATOM 1133 C C . LEU A 1 150 ? 12.219 3.816 -7.757 1.00 94.94 150 LEU A C 1
ATOM 1135 O O . LEU A 1 150 ? 13.154 3.574 -8.523 1.00 94.94 150 LEU A O 1
ATOM 1139 N N . GLY A 1 151 ? 10.964 3.972 -8.171 1.00 94.56 151 GLY A N 1
ATOM 1140 C CA . GLY A 1 151 ? 10.545 3.886 -9.563 1.00 94.56 151 GLY A CA 1
ATOM 1141 C C . GLY A 1 151 ? 11.025 5.041 -10.441 1.00 94.56 151 GLY A C 1
ATOM 1142 O O . GLY A 1 151 ? 11.017 4.882 -11.659 1.00 94.56 151 GLY A O 1
ATOM 1143 N N . ASP A 1 152 ? 11.486 6.147 -9.843 1.00 94.88 152 ASP A N 1
ATOM 1144 C CA . ASP A 1 152 ? 11.714 7.428 -10.535 1.00 94.88 152 ASP A CA 1
ATOM 1145 C C . ASP A 1 152 ? 10.459 7.847 -11.323 1.00 94.88 152 ASP A C 1
ATOM 1147 O O . ASP A 1 152 ? 10.484 8.075 -12.530 1.00 94.88 152 ASP A O 1
ATOM 1151 N N . ALA A 1 153 ? 9.306 7.786 -10.646 1.00 93.81 153 ALA A N 1
ATOM 1152 C CA . ALA A 1 153 ? 8.002 7.960 -11.269 1.00 93.81 153 ALA A CA 1
ATOM 1153 C C . ALA A 1 153 ? 7.739 9.429 -11.638 1.00 93.81 153 ALA A C 1
ATOM 1155 O O . ALA A 1 153 ? 7.821 10.314 -10.787 1.00 93.81 153 ALA A O 1
ATOM 1156 N N . ASP A 1 154 ? 7.331 9.671 -12.885 1.00 93.44 154 ASP A N 1
ATOM 1157 C CA . ASP A 1 154 ? 6.817 10.972 -13.316 1.00 93.44 154 ASP A CA 1
ATOM 1158 C C . ASP A 1 154 ? 5.394 11.247 -12.776 1.00 93.44 154 ASP A C 1
ATOM 1160 O O . ASP A 1 154 ? 4.782 10.422 -12.084 1.00 93.44 154 ASP A O 1
ATOM 1164 N N . ASP A 1 155 ? 4.836 12.419 -13.089 1.00 93.44 155 ASP A N 1
ATOM 1165 C CA . ASP A 1 155 ? 3.499 12.819 -12.630 1.00 93.44 155 ASP A CA 1
ATOM 1166 C C . ASP A 1 155 ? 2.389 11.875 -13.125 1.00 93.44 155 ASP A C 1
ATOM 1168 O O . ASP A 1 155 ? 1.435 11.578 -12.397 1.00 93.44 155 ASP A O 1
ATOM 1172 N N . ALA A 1 156 ? 2.503 11.375 -14.359 1.00 92.31 156 ALA A N 1
ATOM 1173 C CA . ALA A 1 156 ? 1.502 10.495 -14.953 1.00 92.31 156 ALA A CA 1
ATOM 1174 C C . ALA A 1 156 ? 1.526 9.106 -14.296 1.00 92.31 156 ALA A C 1
ATOM 1176 O O . ALA A 1 156 ? 0.473 8.547 -13.966 1.00 92.31 156 ALA A O 1
ATOM 1177 N N . ALA A 1 157 ? 2.723 8.571 -14.065 1.00 93.69 157 ALA A N 1
ATOM 1178 C CA . ALA A 1 157 ? 2.974 7.338 -13.339 1.00 93.69 157 ALA A CA 1
ATOM 1179 C C . ALA A 1 157 ? 2.519 7.462 -11.876 1.00 93.69 157 ALA A C 1
ATOM 1181 O O . ALA A 1 157 ? 1.820 6.581 -11.373 1.00 93.69 157 ALA A O 1
ATOM 1182 N N . THR A 1 158 ? 2.801 8.596 -11.229 1.00 96.12 158 THR A N 1
ATOM 1183 C CA . THR A 1 158 ? 2.361 8.903 -9.861 1.00 96.12 158 THR A CA 1
ATOM 1184 C C . THR A 1 158 ? 0.840 8.915 -9.735 1.00 96.12 158 THR A C 1
ATOM 1186 O O . THR A 1 158 ? 0.285 8.295 -8.823 1.00 96.12 158 THR A O 1
ATOM 1189 N N . LEU A 1 159 ? 0.134 9.580 -10.654 1.00 95.56 159 LEU A N 1
ATOM 1190 C CA . LEU A 1 159 ? -1.330 9.610 -10.650 1.00 95.56 159 LEU A CA 1
ATOM 1191 C C . LEU A 1 159 ? -1.917 8.201 -10.799 1.00 95.56 159 LEU A C 1
ATOM 1193 O O . LEU A 1 159 ? -2.833 7.825 -10.066 1.00 95.56 159 LEU A O 1
ATOM 1197 N N . ARG A 1 160 ? -1.376 7.414 -11.733 1.00 95.25 160 ARG A N 1
ATOM 1198 C CA . ARG A 1 160 ? -1.807 6.034 -11.986 1.00 95.25 160 ARG A CA 1
ATOM 1199 C C . ARG A 1 160 ? -1.583 5.132 -10.781 1.00 95.25 160 ARG A C 1
ATOM 1201 O O . ARG A 1 160 ? -2.509 4.430 -10.378 1.00 95.25 160 ARG A O 1
ATOM 1208 N N . TYR A 1 161 ? -0.411 5.226 -10.162 1.00 96.50 161 TYR A N 1
ATOM 1209 C CA . TYR A 1 161 ? -0.093 4.510 -8.934 1.00 96.50 161 TYR A CA 1
ATOM 1210 C C . TYR A 1 161 ? -1.091 4.828 -7.818 1.00 96.50 161 TYR A C 1
ATOM 1212 O O . TYR A 1 161 ? -1.689 3.918 -7.254 1.00 96.50 161 TYR A O 1
ATOM 1220 N N . ARG A 1 162 ? -1.358 6.113 -7.552 1.00 96.62 162 ARG A N 1
ATOM 1221 C CA . ARG A 1 162 ? -2.312 6.530 -6.508 1.00 96.62 162 ARG A CA 1
ATOM 1222 C C . ARG A 1 162 ? -3.723 5.995 -6.754 1.00 96.62 162 ARG A C 1
ATOM 1224 O O . ARG A 1 162 ? -4.392 5.578 -5.811 1.00 96.62 162 ARG A O 1
ATOM 1231 N N . VAL A 1 163 ? -4.177 5.976 -8.010 1.00 96.88 163 VAL A N 1
ATOM 1232 C CA . VAL A 1 163 ? -5.472 5.381 -8.378 1.00 96.88 163 VAL A CA 1
ATOM 1233 C C . VAL A 1 163 ? -5.485 3.876 -8.102 1.00 96.88 163 VAL A C 1
ATOM 1235 O O . VAL A 1 163 ? -6.455 3.384 -7.527 1.00 96.88 163 VAL A O 1
ATOM 1238 N N . ALA A 1 164 ? -4.422 3.160 -8.476 1.00 97.62 164 ALA A N 1
ATOM 1239 C CA . ALA A 1 164 ? -4.316 1.716 -8.279 1.00 97.62 164 ALA A CA 1
ATOM 1240 C C . ALA A 1 164 ? -4.239 1.329 -6.800 1.00 97.62 164 ALA A C 1
ATOM 1242 O O . ALA A 1 164 ? -4.978 0.455 -6.361 1.00 97.62 164 ALA A O 1
ATOM 1243 N N . VAL A 1 165 ? -3.415 2.027 -6.019 1.00 97.38 165 VAL A N 1
ATOM 1244 C CA . VAL A 1 165 ? -3.300 1.830 -4.571 1.00 97.38 165 VAL A CA 1
ATOM 1245 C C . VAL A 1 165 ? -4.637 2.066 -3.878 1.00 97.38 165 VAL A C 1
ATOM 1247 O O . VAL A 1 165 ? -5.059 1.254 -3.058 1.00 97.38 165 VAL A O 1
ATOM 1250 N N . ARG A 1 166 ? -5.346 3.147 -4.229 1.00 96.81 166 ARG A N 1
ATOM 1251 C CA . ARG A 1 166 ? -6.683 3.406 -3.685 1.00 96.81 166 ARG A CA 1
ATOM 1252 C C . ARG A 1 166 ? -7.652 2.276 -4.027 1.00 96.81 166 ARG A C 1
ATOM 1254 O O . ARG A 1 166 ? -8.385 1.834 -3.151 1.00 96.81 166 ARG A O 1
ATOM 1261 N N . ALA A 1 167 ? -7.665 1.817 -5.279 1.00 96.81 167 ALA A N 1
ATOM 1262 C CA . ALA A 1 167 ? -8.530 0.716 -5.697 1.00 96.81 167 ALA A CA 1
ATOM 1263 C C . ALA A 1 167 ? -8.218 -0.575 -4.923 1.00 96.81 167 ALA A C 1
ATOM 1265 O O . ALA A 1 167 ? -9.138 -1.203 -4.406 1.00 96.81 167 ALA A O 1
ATOM 1266 N N . ALA A 1 168 ? -6.933 -0.913 -4.774 1.00 97.56 168 ALA A N 1
ATOM 1267 C CA . ALA A 1 168 ? -6.491 -2.069 -4.005 1.00 97.56 168 ALA A CA 1
ATOM 1268 C C . ALA A 1 168 ? -6.923 -1.976 -2.538 1.00 97.56 168 ALA A C 1
ATOM 1270 O O . ALA A 1 168 ? -7.538 -2.905 -2.024 1.00 97.56 168 ALA A O 1
ATOM 1271 N N . ARG A 1 169 ? -6.693 -0.835 -1.881 1.00 96.94 169 ARG A N 1
ATOM 1272 C CA . ARG A 1 169 ? -7.107 -0.612 -0.487 1.00 96.94 169 ARG A CA 1
ATOM 1273 C C . ARG A 1 169 ? -8.613 -0.748 -0.309 1.00 96.94 169 ARG A C 1
ATOM 1275 O O . ARG A 1 169 ? -9.043 -1.485 0.561 1.00 96.94 169 ARG A O 1
ATOM 1282 N N . LEU A 1 170 ? -9.421 -0.116 -1.161 1.00 95.31 170 LEU A N 1
ATOM 1283 C CA . LEU A 1 170 ? -10.882 -0.215 -1.056 1.00 95.31 170 LEU A CA 1
ATOM 1284 C C . LEU A 1 170 ? -11.397 -1.639 -1.272 1.00 95.31 170 LEU A C 1
ATOM 1286 O O . LEU A 1 170 ? -12.337 -2.059 -0.601 1.00 95.31 170 LEU A O 1
ATOM 1290 N N . GLU A 1 171 ? -10.794 -2.384 -2.198 1.00 95.81 171 GLU A N 1
ATOM 1291 C CA . GLU A 1 171 ? -11.178 -3.772 -2.435 1.00 95.81 171 GLU A CA 1
ATOM 1292 C C . GLU A 1 171 ? -10.796 -4.687 -1.267 1.00 95.81 171 GLU A C 1
ATOM 1294 O O . GLU A 1 171 ? -11.548 -5.603 -0.937 1.00 95.81 171 GLU A O 1
ATOM 1299 N N . LEU A 1 172 ? -9.622 -4.478 -0.675 1.00 95.25 172 LEU A N 1
ATOM 1300 C CA . LEU A 1 172 ? -9.080 -5.354 0.359 1.00 95.25 172 LEU A CA 1
ATOM 1301 C C . LEU A 1 172 ? -9.597 -5.009 1.754 1.00 95.25 172 LEU A C 1
ATOM 1303 O O . LEU A 1 172 ? -9.886 -5.926 2.517 1.00 95.25 172 LEU A O 1
ATOM 1307 N N . ASP A 1 173 ? -9.787 -3.722 2.047 1.00 93.31 173 ASP A N 1
ATOM 1308 C CA . ASP A 1 173 ? -10.362 -3.253 3.307 1.00 93.31 173 ASP A CA 1
ATOM 1309 C C . ASP A 1 173 ? -11.847 -3.650 3.432 1.00 93.31 173 ASP A C 1
ATOM 1311 O O . ASP A 1 173 ? -12.363 -3.802 4.536 1.00 93.31 173 ASP A O 1
ATOM 1315 N N . GLY A 1 174 ? -12.545 -3.817 2.301 1.00 86.00 174 GLY A N 1
ATOM 1316 C CA . GLY A 1 174 ? -13.959 -4.199 2.253 1.00 86.00 174 GLY A CA 1
ATOM 1317 C C . GLY A 1 174 ? -14.242 -5.702 2.370 1.00 86.00 174 GLY A C 1
ATOM 1318 O O . GLY A 1 174 ? -15.406 -6.092 2.254 1.00 86.00 174 GLY A O 1
ATOM 1319 N N . ARG A 1 175 ? -13.216 -6.546 2.541 1.00 76.50 175 ARG A N 1
ATOM 1320 C CA . ARG A 1 175 ? -13.322 -8.016 2.620 1.00 76.50 175 ARG A CA 1
ATOM 1321 C C . ARG A 1 175 ? -13.025 -8.540 4.022 1.00 76.50 175 ARG A C 1
ATOM 1323 O O . ARG A 1 175 ? -13.745 -9.474 4.436 1.00 76.50 175 ARG A O 1
#

Sequence (175 aa):
MPLGVTTSACCACIALVIALVSCGGQRRDVAPRELEQVAWWVEDLAHGKPRTATELVVADASGGMLRIARWAHGRDDQREEIPRAVARRRDRWPPLRALIADGLVVSDTASGGLFLAPGSERHGQRALAESLVAEENGERESIDLFVLSLGDADDAATLRYRVAVRAARLELDGR

pLDDT: mean 85.48, std 15.7, range [43.97, 98.12]

Solvent-accessible surface area (backbone atoms only — not comparable to full-atom values): 9686 Å² total; per-residue (Å²): 136,85,84,83,78,66,74,66,59,63,57,55,56,54,55,50,52,53,50,54,64,71,60,66,66,75,45,62,42,33,49,41,69,58,40,34,50,50,31,42,53,52,50,38,39,22,70,66,43,93,79,61,40,68,77,54,66,50,98,83,54,26,49,5,35,50,48,44,27,48,53,39,28,43,93,46,95,89,49,84,35,71,44,68,69,47,45,51,44,28,70,48,33,64,64,51,51,51,35,38,77,70,54,46,32,42,72,39,88,88,73,39,41,63,43,72,38,85,88,65,77,57,71,86,52,47,66,58,48,51,52,51,37,52,53,49,43,53,48,52,50,52,50,51,53,48,52,41,60,50,15,55,44,52,72,69,27,47,53,42,24,55,52,34,36,27,52,43,39,54,59,59,75,73,108

Mean predicted aligned error: 8.92 Å